Protein AF-V9LJA6-F1 (afdb_monomer_lite)

Secondary structure (DSSP, 8-state):
-TTHHHHHHHHHHHHHHHHHHHHHHHHHHHHHHHTT----S-S-HHHHHHHHHHHHHTTTGGGG--HHHHHHHHHHHHHHHHHHHTT-SS--TT-TT--HHHHHHHHHHHHHHHHHHHHHHHHTT--HHHHHHHHHHHHHHHS-HHHHTT-------S-SPPPP----

pLDDT: mean 78.57, std 20.91, range [37.22, 98.62]

Structure (mmCIF, N/CA/C/O backbone):
data_AF-V9LJA6-F1
#
_entry.id   AF-V9LJA6-F1
#
loop_
_atom_site.group_PDB
_atom_site.id
_atom_site.type_symbol
_atom_site.label_atom_id
_atom_site.label_alt_id
_atom_site.label_comp_id
_atom_site.label_asym_id
_atom_site.label_entity_id
_atom_site.label_seq_id
_atom_site.pdbx_PDB_ins_code
_atom_site.Cartn_x
_atom_site.Cartn_y
_atom_site.Cartn_z
_atom_site.occupancy
_atom_site.B_iso_or_equiv
_atom_site.auth_seq_id
_atom_site.auth_comp_id
_atom_site.auth_asym_id
_atom_site.auth_atom_id
_atom_site.pdbx_PDB_model_num
ATOM 1 N N . GLU A 1 1 ? -42.969 -9.314 52.314 1.00 51.88 1 GLU A N 1
ATOM 2 C CA . GLU A 1 1 ? -41.616 -9.525 51.749 1.00 51.88 1 GLU A CA 1
ATOM 3 C C . GLU A 1 1 ? -41.659 -10.041 50.309 1.00 51.88 1 GLU A C 1
ATOM 5 O O . GLU A 1 1 ? -40.955 -9.479 49.487 1.00 51.88 1 GLU A O 1
ATOM 10 N N . GLY A 1 2 ? -42.558 -10.965 49.947 1.00 48.12 2 GLY A N 1
ATOM 11 C CA . GLY A 1 2 ? -42.610 -11.549 48.592 1.00 48.12 2 GLY A CA 1
ATOM 12 C C . GLY A 1 2 ? -43.142 -10.697 47.421 1.00 48.12 2 GLY A C 1
ATOM 13 O O . GLY A 1 2 ? -43.124 -11.188 46.298 1.00 48.12 2 GLY A O 1
ATOM 14 N N . GLU A 1 3 ? -43.623 -9.464 47.629 1.00 45.66 3 GLU A N 1
ATOM 15 C CA . GLU A 1 3 ? -44.015 -8.557 46.523 1.00 45.66 3 GLU A CA 1
ATOM 16 C C . GLU A 1 3 ? -42.831 -7.717 46.017 1.00 45.66 3 GLU A C 1
ATOM 18 O O . GLU A 1 3 ? -42.681 -7.542 44.813 1.00 45.66 3 GLU A O 1
ATOM 23 N N . ARG A 1 4 ? -41.918 -7.307 46.912 1.00 48.69 4 ARG A N 1
ATOM 24 C CA . ARG A 1 4 ? -40.713 -6.537 46.545 1.00 48.69 4 ARG A CA 1
ATOM 25 C C . ARG A 1 4 ? -39.667 -7.372 45.808 1.00 48.69 4 ARG A C 1
ATOM 27 O O . ARG A 1 4 ? -38.914 -6.835 45.009 1.00 48.69 4 ARG A O 1
ATOM 34 N N . GLU A 1 5 ? -39.621 -8.681 46.055 1.00 50.03 5 GLU A N 1
ATOM 35 C CA . GLU A 1 5 ? -38.751 -9.595 45.301 1.00 50.03 5 GLU A CA 1
ATOM 36 C C . GLU A 1 5 ? -39.260 -9.857 43.878 1.00 50.03 5 GLU A C 1
ATOM 38 O O . GLU A 1 5 ? -38.457 -10.147 42.999 1.00 50.03 5 GLU A O 1
ATOM 43 N N . ARG A 1 6 ? -40.571 -9.735 43.617 1.00 52.53 6 ARG A N 1
ATOM 44 C CA . ARG A 1 6 ? -41.134 -9.958 42.273 1.00 52.53 6 ARG A CA 1
ATOM 45 C C . ARG A 1 6 ? -40.879 -8.776 41.342 1.00 52.53 6 ARG A C 1
ATOM 47 O O . ARG A 1 6 ? -40.448 -9.003 40.218 1.00 52.53 6 ARG A O 1
ATOM 54 N N . GLU A 1 7 ? -41.039 -7.550 41.842 1.00 51.44 7 GLU A N 1
ATOM 55 C CA . GLU A 1 7 ? -40.708 -6.327 41.090 1.00 51.44 7 GLU A CA 1
ATOM 56 C C . GLU A 1 7 ? -39.220 -6.263 40.704 1.00 51.44 7 GLU A C 1
ATOM 58 O O . GLU A 1 7 ? -38.882 -5.821 39.609 1.00 51.44 7 GLU A O 1
ATOM 63 N N . ASN A 1 8 ? -38.320 -6.758 41.563 1.00 50.81 8 ASN A N 1
ATOM 64 C CA . ASN A 1 8 ? -36.879 -6.728 41.293 1.00 50.81 8 ASN A CA 1
ATOM 65 C C . ASN A 1 8 ? -36.465 -7.714 40.179 1.00 50.81 8 ASN A C 1
ATOM 67 O O . ASN A 1 8 ? -35.582 -7.414 39.382 1.00 50.81 8 ASN A O 1
ATOM 71 N N . VAL A 1 9 ? -37.132 -8.871 40.089 1.00 54.19 9 VAL A N 1
ATOM 72 C CA . VAL A 1 9 ? -36.871 -9.892 39.054 1.00 54.19 9 VAL A CA 1
ATOM 73 C C . VAL A 1 9 ? -37.451 -9.489 37.692 1.00 54.19 9 VAL A C 1
ATOM 75 O O . VAL A 1 9 ? -36.886 -9.849 36.659 1.00 54.19 9 VAL A O 1
ATOM 78 N N . GLU A 1 10 ? -38.562 -8.749 37.664 1.00 55.22 10 GLU A N 1
ATOM 79 C CA . GLU A 1 10 ? -39.115 -8.179 36.425 1.00 55.22 10 GLU A CA 1
ATOM 80 C C . GLU A 1 10 ? -38.218 -7.067 35.864 1.00 55.22 10 GLU A C 1
ATOM 82 O O . GLU A 1 10 ? -37.884 -7.109 34.680 1.00 55.22 10 GLU A O 1
ATOM 87 N N . GLY A 1 11 ? -37.715 -6.164 36.715 1.00 51.31 11 GLY A N 1
ATOM 88 C CA . GLY A 1 11 ? -36.790 -5.105 36.293 1.00 51.31 11 GLY A CA 1
ATOM 89 C C . GLY A 1 11 ? -35.448 -5.624 35.756 1.00 51.31 11 GLY A C 1
ATOM 90 O O . GLY A 1 11 ? -34.913 -5.078 34.793 1.00 51.31 11 GLY A O 1
ATOM 91 N N . GLU A 1 12 ? -34.911 -6.714 36.317 1.00 54.47 12 GLU A N 1
ATOM 92 C CA . GLU A 1 12 ? -33.688 -7.357 35.807 1.00 54.47 12 GLU A CA 1
ATOM 93 C C . GLU A 1 12 ? -33.900 -8.054 34.450 1.00 54.47 12 GLU A C 1
ATOM 95 O O . GLU A 1 12 ? -32.984 -8.089 33.624 1.00 54.47 12 GLU A O 1
ATOM 100 N N . ARG A 1 13 ? -35.103 -8.585 34.188 1.00 56.16 13 ARG A N 1
ATOM 101 C CA . ARG A 1 13 ? -35.447 -9.222 32.905 1.00 56.16 13 ARG A CA 1
ATOM 102 C C . ARG A 1 13 ? -35.649 -8.204 31.792 1.00 56.16 13 ARG A C 1
ATOM 104 O O . ARG A 1 13 ? -35.099 -8.404 30.714 1.00 56.16 13 ARG A O 1
ATOM 111 N N . GLU A 1 14 ? -36.352 -7.108 32.064 1.00 56.75 14 GLU A N 1
ATOM 112 C CA . GLU A 1 14 ? -36.534 -6.021 31.092 1.00 56.75 14 GLU A CA 1
ATOM 113 C C . GLU A 1 14 ? -35.195 -5.371 30.710 1.00 56.75 14 GLU A C 1
ATOM 115 O O . GLU A 1 14 ? -34.962 -5.057 29.541 1.00 56.75 14 GLU A O 1
ATOM 120 N N . ASN A 1 15 ? -34.267 -5.233 31.664 1.00 57.28 15 ASN A N 1
ATOM 121 C CA . ASN A 1 15 ? -32.943 -4.672 31.391 1.00 57.28 15 ASN A CA 1
ATOM 122 C C . ASN A 1 15 ? -32.073 -5.630 30.549 1.00 57.28 15 ASN A C 1
ATOM 124 O O . ASN A 1 15 ? -31.411 -5.201 29.606 1.00 57.28 15 ASN A O 1
ATOM 128 N N . ALA A 1 16 ? -32.133 -6.940 30.824 1.00 56.88 16 ALA A N 1
ATOM 129 C CA . ALA A 1 16 ? -31.419 -7.960 30.051 1.00 56.88 16 ALA A CA 1
ATOM 130 C C . ALA A 1 16 ? -31.991 -8.170 28.633 1.00 56.88 16 ALA A C 1
ATOM 132 O O . ALA A 1 16 ? -31.250 -8.542 27.720 1.00 56.88 16 ALA A O 1
ATOM 133 N N . GLU A 1 17 ? -33.294 -7.956 28.431 1.00 58.47 17 GLU A N 1
ATOM 134 C CA . GLU A 1 17 ? -33.923 -7.952 27.103 1.00 58.47 17 GLU A CA 1
ATOM 135 C C . GLU A 1 17 ? -33.538 -6.693 26.316 1.00 58.47 17 GLU A C 1
ATOM 137 O O . GLU A 1 17 ? -33.118 -6.810 25.165 1.00 58.47 17 GLU A O 1
ATOM 142 N N . GLY A 1 18 ? -33.538 -5.516 26.953 1.00 50.47 18 GLY A N 1
ATOM 143 C CA . GLY A 1 18 ? -33.092 -4.264 26.334 1.00 50.47 18 GLY A CA 1
ATOM 144 C C . GLY A 1 18 ? -31.606 -4.250 25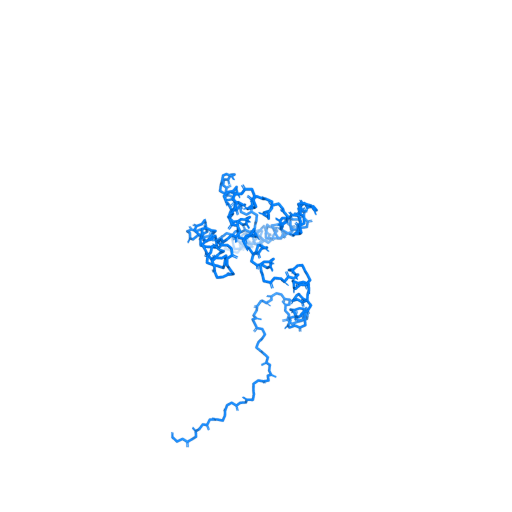.946 1.00 50.47 18 GLY A C 1
ATOM 145 O O . GLY A 1 18 ? -31.242 -3.684 24.913 1.00 50.47 18 GLY A O 1
ATOM 146 N N . GLU A 1 19 ? -30.736 -4.896 26.727 1.00 55.78 19 GLU A N 1
ATOM 147 C CA . GLU A 1 19 ? -29.315 -5.073 26.386 1.00 55.78 19 GLU A CA 1
ATOM 148 C C . GLU A 1 19 ? -29.117 -6.034 25.205 1.00 55.78 19 GLU A C 1
ATOM 150 O O . GLU A 1 19 ? -28.342 -5.732 24.296 1.00 55.78 19 GLU A O 1
ATOM 155 N N . ARG A 1 20 ? -29.868 -7.145 25.152 1.00 53.03 20 ARG A N 1
ATOM 156 C CA . ARG A 1 20 ? -29.825 -8.087 24.018 1.00 53.03 20 ARG A CA 1
ATOM 157 C C . ARG A 1 20 ? -30.361 -7.467 22.735 1.00 53.03 20 ARG A C 1
ATOM 159 O O . ARG A 1 20 ? -29.772 -7.675 21.679 1.00 53.03 20 ARG A O 1
ATOM 166 N N . GLU A 1 21 ? -31.445 -6.698 22.810 1.00 55.16 21 GLU A N 1
ATOM 167 C CA . GLU A 1 21 ? -31.998 -5.991 21.652 1.00 55.16 21 GLU A CA 1
ATOM 168 C C . GLU A 1 21 ? -30.999 -4.966 21.098 1.00 55.16 21 GLU A C 1
ATOM 170 O O . GLU A 1 21 ? -30.789 -4.919 19.884 1.00 55.16 21 GLU A O 1
ATOM 175 N N . ARG A 1 22 ? -30.292 -4.227 21.967 1.00 54.50 22 ARG A N 1
ATOM 176 C CA . ARG A 1 22 ? -29.216 -3.303 21.561 1.00 54.50 22 ARG A CA 1
ATOM 177 C C . ARG A 1 22 ? -28.017 -4.024 20.945 1.00 54.50 22 ARG A C 1
ATOM 179 O O . ARG A 1 22 ? -27.566 -3.608 19.883 1.00 54.50 22 ARG A O 1
ATOM 186 N N . GLU A 1 23 ? -27.549 -5.128 21.530 1.00 54.34 23 GLU A N 1
ATOM 187 C CA . GLU A 1 23 ? -26.472 -5.942 20.941 1.00 54.34 23 GLU A CA 1
ATOM 188 C C . GLU A 1 23 ? -26.865 -6.525 19.575 1.00 54.34 23 GLU A C 1
ATOM 190 O O . GLU A 1 23 ? -26.053 -6.541 18.647 1.00 54.34 23 GLU A O 1
ATOM 195 N N . THR A 1 24 ? -28.114 -6.979 19.416 1.00 53.47 24 THR A N 1
ATOM 196 C CA . THR A 1 24 ? -28.602 -7.493 18.127 1.00 53.47 24 THR A CA 1
ATOM 197 C C . THR A 1 24 ? -28.767 -6.394 17.080 1.00 53.47 24 THR A C 1
ATOM 199 O O . THR A 1 24 ? -28.410 -6.621 15.926 1.00 53.47 24 THR A O 1
ATOM 202 N N . ALA A 1 25 ? -29.228 -5.200 17.464 1.00 51.12 25 ALA A N 1
ATOM 203 C CA . ALA A 1 25 ? -29.342 -4.052 16.568 1.00 51.12 25 ALA A CA 1
ATOM 204 C C . ALA A 1 25 ? -27.962 -3.538 16.124 1.00 51.12 25 ALA A C 1
ATOM 206 O O . ALA A 1 25 ? -27.737 -3.337 14.933 1.00 51.12 25 ALA A O 1
ATOM 207 N N . GLU A 1 26 ? -27.001 -3.425 17.046 1.00 53.44 26 GLU A N 1
ATOM 208 C CA . GLU A 1 26 ? -25.618 -3.050 16.724 1.00 53.44 26 GLU A CA 1
ATOM 209 C C . GLU A 1 26 ? -24.890 -4.114 15.886 1.00 53.44 26 GLU A C 1
ATOM 211 O O . GLU A 1 26 ? -24.009 -3.790 15.083 1.00 53.44 26 GLU A O 1
ATOM 216 N N . GLY A 1 27 ? -25.221 -5.393 16.080 1.00 50.88 27 GLY A N 1
ATOM 217 C CA . GLY A 1 27 ? -24.721 -6.494 15.260 1.00 50.88 27 GLY A CA 1
ATOM 218 C C . GLY A 1 27 ? -25.278 -6.460 13.834 1.00 50.88 27 GLY A C 1
ATOM 219 O O . GLY A 1 27 ? -24.530 -6.664 12.877 1.00 50.88 27 GLY A O 1
ATOM 220 N N . ASP A 1 28 ? -26.568 -6.152 13.685 1.00 49.72 28 ASP A N 1
ATOM 221 C CA . ASP A 1 28 ? -27.257 -6.077 12.393 1.00 49.72 28 ASP A CA 1
ATOM 222 C C . ASP A 1 28 ? -26.889 -4.798 11.608 1.00 49.72 28 ASP A C 1
ATOM 224 O O . ASP A 1 28 ? -26.758 -4.835 10.384 1.00 49.72 28 ASP A O 1
ATOM 228 N N . GLU A 1 29 ? -26.604 -3.680 12.286 1.00 52.25 29 GLU A N 1
ATOM 229 C CA . GLU A 1 29 ? -26.053 -2.468 11.657 1.00 52.25 29 GLU A CA 1
ATOM 230 C C . GLU A 1 29 ? -24.608 -2.662 11.165 1.00 52.25 29 GLU A C 1
ATOM 232 O O . GLU A 1 29 ? -24.301 -2.304 10.026 1.00 52.25 29 GLU A O 1
ATOM 237 N N . ARG A 1 30 ? -23.733 -3.313 11.950 1.00 52.00 30 ARG A N 1
ATOM 238 C CA . ARG A 1 30 ? -22.356 -3.648 11.522 1.00 52.00 30 ARG A CA 1
ATOM 239 C C . ARG A 1 30 ? -22.317 -4.586 10.308 1.00 52.00 30 ARG A C 1
ATOM 241 O O . ARG A 1 30 ? -21.432 -4.465 9.455 1.00 52.00 30 ARG A O 1
ATOM 248 N N . LEU A 1 31 ? -23.273 -5.511 10.205 1.00 49.03 31 LEU A N 1
ATOM 249 C CA . LEU A 1 31 ? -23.417 -6.393 9.041 1.00 49.03 31 LEU A CA 1
ATOM 250 C C . LEU A 1 31 ? -23.894 -5.630 7.794 1.00 49.03 31 LEU A C 1
ATOM 252 O O . LEU A 1 31 ? -23.401 -5.890 6.699 1.00 49.03 31 LEU A O 1
ATOM 256 N N . ARG A 1 32 ? -24.782 -4.641 7.946 1.00 50.16 32 ARG A N 1
ATOM 257 C CA . ARG A 1 32 ? -25.252 -3.798 6.828 1.00 50.16 32 ARG A CA 1
ATOM 258 C C . ARG A 1 32 ? -24.188 -2.826 6.311 1.00 50.16 32 ARG A C 1
ATOM 260 O O . ARG A 1 32 ? -24.210 -2.486 5.127 1.00 50.16 32 ARG A O 1
ATOM 267 N N . ASP A 1 33 ? -23.269 -2.382 7.165 1.00 52.72 33 ASP A N 1
ATOM 268 C CA . ASP A 1 33 ? -22.240 -1.398 6.796 1.00 52.72 33 ASP A CA 1
ATOM 269 C C . ASP A 1 33 ? -21.080 -2.028 5.999 1.00 52.72 33 ASP A C 1
ATOM 271 O O . ASP A 1 33 ? -20.551 -1.442 5.051 1.00 52.72 33 ASP A O 1
ATOM 275 N N . THR A 1 34 ? -20.752 -3.292 6.292 1.00 53.00 34 THR A N 1
ATOM 276 C CA . THR A 1 34 ? -19.731 -4.056 5.549 1.00 53.00 34 THR A CA 1
ATOM 277 C C . THR A 1 34 ? -20.149 -4.426 4.122 1.00 53.00 34 THR A C 1
ATOM 279 O O . THR A 1 34 ? -19.282 -4.578 3.263 1.00 53.00 34 THR A O 1
ATOM 282 N N . GLU A 1 35 ? -21.449 -4.498 3.816 1.00 56.16 35 GLU A N 1
ATOM 283 C CA . GLU A 1 35 ? -21.937 -4.709 2.442 1.00 56.16 35 GLU A CA 1
ATOM 284 C C . GLU A 1 35 ? -21.924 -3.432 1.573 1.00 56.16 35 GLU A C 1
ATOM 286 O O . GLU A 1 35 ? -22.077 -3.515 0.348 1.00 56.16 35 GLU A O 1
ATOM 291 N N . ARG A 1 36 ? -21.725 -2.243 2.166 1.00 73.62 36 ARG A N 1
ATOM 292 C CA . ARG A 1 36 ? -21.854 -0.956 1.458 1.00 73.62 36 ARG A CA 1
ATOM 293 C C . ARG A 1 36 ? -20.536 -0.413 0.899 1.00 73.62 36 ARG A C 1
ATOM 295 O O . ARG A 1 36 ? -20.561 0.249 -0.140 1.00 73.62 36 ARG A O 1
ATOM 302 N N . PHE A 1 37 ? -19.400 -0.683 1.542 1.00 88.06 37 PHE A N 1
ATOM 303 C CA . PHE A 1 37 ? -18.108 -0.152 1.097 1.00 88.06 37 PHE A CA 1
ATOM 304 C C . PHE A 1 37 ? -17.549 -0.918 -0.111 1.00 88.06 37 PHE A C 1
ATOM 306 O O . PHE A 1 37 ? -17.465 -2.146 -0.111 1.00 88.06 37 PHE A O 1
ATOM 313 N N . LYS A 1 38 ? -17.126 -0.182 -1.143 1.00 93.62 38 LYS A N 1
ATOM 314 C CA . LYS A 1 38 ? -16.462 -0.715 -2.340 1.00 93.62 38 LYS A CA 1
ATOM 315 C C . LYS A 1 38 ? -15.359 0.241 -2.771 1.00 93.62 38 LYS A C 1
ATOM 317 O O . LYS A 1 38 ? -15.537 1.453 -2.691 1.00 93.62 38 LYS A O 1
ATOM 322 N N . PHE A 1 39 ? -14.255 -0.303 -3.274 1.00 96.06 39 PHE A N 1
ATOM 323 C CA . PHE A 1 39 ? -13.255 0.508 -3.960 1.00 96.06 39 PHE A CA 1
ATOM 324 C C . PHE A 1 39 ? -13.782 0.995 -5.310 1.00 96.06 39 PHE A C 1
ATOM 326 O O . PHE A 1 39 ? -14.614 0.337 -5.945 1.00 96.06 39 PHE A O 1
ATOM 333 N N . SER A 1 40 ? -13.259 2.135 -5.753 1.00 97.38 40 SER A N 1
ATOM 334 C CA . SER A 1 40 ? -13.410 2.588 -7.132 1.00 97.38 40 SER A CA 1
ATOM 335 C C . SER A 1 40 ? -12.879 1.520 -8.103 1.00 97.38 40 SER A C 1
ATOM 337 O O . SER A 1 40 ? -11.922 0.817 -7.772 1.00 97.38 40 SER A O 1
ATOM 339 N N . PRO A 1 41 ? -13.478 1.377 -9.299 1.00 94.31 41 PRO A N 1
ATOM 340 C CA . PRO A 1 41 ? -13.016 0.405 -10.294 1.00 94.31 41 PRO A CA 1
ATOM 341 C C . PRO A 1 41 ? -11.641 0.758 -10.886 1.00 94.31 41 PRO A C 1
ATOM 343 O O . PRO A 1 41 ? -10.967 -0.117 -11.423 1.00 94.31 41 PRO A O 1
ATOM 346 N N . GLU A 1 42 ? -11.239 2.024 -10.779 1.00 95.81 42 GLU A N 1
ATOM 347 C CA . GLU A 1 42 ? -9.967 2.572 -11.238 1.00 95.81 42 GLU A CA 1
ATOM 348 C C . GLU A 1 42 ? -9.347 3.458 -10.144 1.00 95.81 42 GLU A C 1
ATOM 350 O O . GLU A 1 42 ? -10.091 4.011 -9.322 1.00 95.81 42 GLU A O 1
ATOM 355 N N . PRO A 1 43 ? -8.010 3.633 -10.146 1.00 97.19 43 PRO A N 1
ATOM 356 C CA . PRO A 1 43 ? -7.032 3.025 -11.064 1.00 97.19 43 PRO A CA 1
ATOM 357 C C . PRO A 1 43 ? -6.786 1.531 -10.787 1.00 97.19 43 PRO A C 1
ATOM 359 O O . PRO A 1 43 ? -6.869 1.073 -9.648 1.00 97.19 43 PRO A O 1
ATOM 362 N N . SER A 1 44 ? -6.454 0.756 -11.825 1.00 98.19 44 SER A N 1
ATOM 363 C CA . SER A 1 44 ? -5.990 -0.628 -11.653 1.00 98.19 44 SER A CA 1
ATOM 364 C C . SER A 1 44 ? -4.532 -0.682 -11.169 1.00 98.19 44 SER A C 1
ATOM 366 O O . SER A 1 44 ? -3.803 0.309 -11.217 1.00 98.19 44 SER A O 1
ATOM 368 N N . LEU A 1 45 ? -4.051 -1.865 -10.762 1.00 98.31 45 LEU A N 1
ATOM 369 C CA . LEU A 1 45 ? -2.629 -2.049 -10.427 1.00 98.31 45 LEU A CA 1
ATOM 370 C C . LEU A 1 45 ? -1.700 -1.738 -11.613 1.00 98.31 45 LEU A C 1
ATOM 372 O O . LEU A 1 45 ? -0.590 -1.255 -11.403 1.00 98.31 45 LEU A O 1
ATOM 376 N N . GLU A 1 46 ? -2.148 -1.989 -12.846 1.00 98.38 46 GLU A N 1
ATOM 377 C CA . GLU A 1 46 ? -1.383 -1.638 -14.046 1.00 98.38 46 GLU A CA 1
ATOM 378 C C . GLU A 1 46 ? -1.372 -0.123 -14.286 1.00 98.38 46 GLU A C 1
ATOM 380 O O . GLU A 1 46 ? -0.341 0.428 -14.673 1.00 98.38 46 GLU A O 1
ATOM 385 N N . ASP A 1 47 ? -2.476 0.569 -14.000 1.00 98.31 47 ASP A N 1
ATOM 386 C CA . ASP A 1 47 ? -2.520 2.032 -14.077 1.00 98.31 47 ASP A CA 1
ATOM 387 C C . ASP A 1 47 ? -1.587 2.661 -13.044 1.00 98.31 47 ASP A C 1
ATOM 389 O O . ASP A 1 47 ? -0.791 3.524 -13.398 1.00 98.31 47 ASP A O 1
ATOM 393 N N . ILE A 1 48 ? -1.597 2.173 -11.799 1.00 98.19 48 ILE A N 1
ATOM 394 C CA . ILE A 1 48 ? -0.672 2.623 -10.747 1.00 98.19 48 ILE A CA 1
ATOM 395 C C . ILE A 1 48 ? 0.782 2.380 -11.170 1.00 98.19 48 ILE A C 1
ATOM 397 O O . ILE A 1 48 ? 1.619 3.278 -11.067 1.00 98.19 48 ILE A O 1
ATOM 401 N N . ARG A 1 49 ? 1.090 1.187 -11.702 1.00 97.69 49 ARG A N 1
ATOM 402 C CA . ARG A 1 49 ? 2.429 0.850 -12.207 1.00 97.69 49 ARG A CA 1
ATOM 403 C C . ARG A 1 49 ? 2.879 1.831 -13.290 1.00 97.69 49 ARG A C 1
ATOM 405 O O . ARG A 1 49 ? 4.033 2.258 -13.277 1.00 97.69 49 ARG A O 1
ATOM 412 N N . ARG A 1 50 ? 1.994 2.169 -14.233 1.00 97.69 50 ARG A N 1
ATOM 413 C CA . ARG A 1 50 ? 2.271 3.133 -15.306 1.00 97.69 50 ARG A CA 1
ATOM 414 C C . ARG A 1 50 ? 2.464 4.547 -14.775 1.00 97.69 50 ARG A C 1
ATOM 416 O O . ARG A 1 50 ? 3.497 5.134 -15.071 1.00 97.69 50 ARG A O 1
ATOM 423 N N . LEU A 1 51 ? 1.535 5.047 -13.962 1.00 97.12 51 LEU A N 1
ATOM 424 C CA . LEU A 1 51 ? 1.595 6.390 -13.377 1.00 97.12 51 LEU A CA 1
ATOM 425 C C . LEU A 1 51 ? 2.899 6.600 -12.598 1.00 97.12 51 LEU A C 1
ATOM 427 O O . LEU A 1 51 ? 3.580 7.606 -12.783 1.00 97.12 51 LEU A O 1
ATOM 431 N N . HIS A 1 52 ? 3.298 5.623 -11.779 1.00 94.19 52 HIS A N 1
ATOM 432 C CA . HIS A 1 52 ? 4.550 5.719 -11.035 1.00 94.19 52 HIS A CA 1
ATOM 433 C C . HIS A 1 52 ? 5.787 5.582 -11.942 1.00 94.19 52 HIS A C 1
ATOM 435 O O . HIS A 1 52 ? 6.783 6.285 -11.765 1.00 94.19 52 HIS A O 1
ATOM 441 N N . ALA A 1 53 ? 5.747 4.715 -12.957 1.00 92.50 53 ALA A N 1
ATOM 442 C CA . ALA A 1 53 ? 6.835 4.614 -13.930 1.00 92.50 53 ALA A CA 1
ATOM 443 C C . ALA A 1 53 ? 7.045 5.937 -14.691 1.00 92.50 53 ALA A C 1
ATOM 445 O O . ALA A 1 53 ? 8.181 6.391 -14.793 1.00 92.50 53 ALA A O 1
ATOM 446 N N . GLU A 1 54 ? 5.965 6.575 -15.145 1.00 94.12 54 GLU A N 1
ATOM 447 C CA . GLU A 1 54 ? 5.987 7.889 -15.799 1.00 94.12 54 GLU A CA 1
ATOM 448 C C . GLU A 1 54 ? 6.558 8.961 -14.854 1.00 94.12 54 GLU A C 1
ATOM 450 O O . GLU A 1 54 ? 7.530 9.635 -15.197 1.00 94.12 54 GLU A O 1
ATOM 455 N N . PHE A 1 55 ? 6.059 9.032 -13.614 1.00 91.75 55 PHE A N 1
ATOM 456 C CA . PHE A 1 55 ? 6.553 9.959 -12.590 1.00 91.75 55 PHE A CA 1
ATOM 457 C C . PHE A 1 55 ? 8.065 9.828 -12.339 1.00 91.75 55 PHE A C 1
ATOM 459 O O . PHE A 1 55 ? 8.775 10.826 -12.169 1.00 91.75 55 PHE A O 1
ATOM 466 N N . THR A 1 56 ? 8.570 8.595 -12.306 1.00 90.50 56 THR A N 1
ATOM 467 C CA . THR A 1 56 ? 9.979 8.311 -12.001 1.00 90.50 56 THR A CA 1
ATOM 468 C C . THR A 1 56 ? 10.904 8.481 -13.204 1.00 90.50 56 THR A C 1
ATOM 470 O O . THR A 1 56 ? 12.076 8.824 -13.018 1.00 90.50 56 THR A O 1
ATOM 473 N N . ASP A 1 57 ? 10.394 8.285 -14.421 1.00 88.88 57 ASP A N 1
ATOM 474 C CA . ASP A 1 57 ? 11.116 8.539 -15.670 1.00 88.88 57 ASP A CA 1
ATOM 475 C C . ASP A 1 57 ? 11.408 10.012 -15.879 1.00 88.88 57 ASP A C 1
ATOM 477 O O . ASP A 1 57 ? 12.555 10.374 -16.135 1.00 88.88 57 ASP A O 1
ATOM 481 N N . GLU A 1 58 ? 10.401 10.865 -15.685 1.00 91.19 58 GLU A N 1
ATOM 482 C CA . GLU A 1 58 ? 10.540 12.323 -15.780 1.00 91.19 58 GLU A CA 1
ATOM 483 C C . GLU A 1 58 ? 11.643 12.876 -14.869 1.00 91.19 58 GLU A C 1
ATOM 485 O O . GLU A 1 58 ? 12.209 13.936 -15.130 1.00 91.19 58 GLU A O 1
ATOM 490 N N . ARG A 1 59 ? 11.945 12.158 -13.783 1.00 89.94 59 ARG A N 1
ATOM 491 C CA . ARG A 1 59 ? 12.915 12.555 -12.758 1.00 89.94 59 ARG A CA 1
ATOM 492 C C . ARG A 1 59 ? 14.252 11.826 -12.882 1.00 89.94 59 ARG A C 1
ATOM 494 O O . ARG A 1 59 ? 15.149 12.075 -12.081 1.00 89.94 59 ARG A O 1
ATOM 501 N N . GLU A 1 60 ? 14.400 10.922 -13.853 1.00 84.69 60 GLU A N 1
ATOM 502 C CA . GLU A 1 60 ? 15.566 10.038 -14.011 1.00 84.69 60 GLU A CA 1
ATOM 503 C C . GLU A 1 60 ? 15.872 9.207 -12.747 1.00 84.69 60 GLU A C 1
ATOM 505 O O . GLU A 1 60 ? 17.023 8.887 -12.424 1.00 84.69 60 GLU A O 1
ATOM 510 N N . TRP A 1 61 ? 14.834 8.854 -11.986 1.00 86.69 61 TRP A N 1
ATOM 511 C CA . TRP A 1 61 ? 14.981 8.151 -10.709 1.00 86.69 61 TRP A CA 1
ATOM 512 C C . TRP A 1 61 ? 15.080 6.638 -10.857 1.00 86.69 61 TRP A C 1
ATOM 514 O O . TRP A 1 61 ? 15.499 5.963 -9.917 1.00 86.69 61 TRP A O 1
ATOM 524 N N . ARG A 1 62 ? 14.818 6.089 -12.052 1.00 75.12 62 ARG A N 1
ATOM 525 C CA . ARG A 1 62 ? 14.940 4.644 -12.319 1.00 75.12 62 ARG A CA 1
ATOM 526 C C . ARG A 1 62 ? 16.282 4.044 -11.894 1.00 75.12 62 ARG A C 1
ATOM 528 O O . ARG A 1 62 ? 16.313 2.897 -11.462 1.00 75.12 62 ARG A O 1
ATOM 535 N N . ARG A 1 63 ? 17.378 4.809 -11.942 1.00 75.06 63 ARG A N 1
ATOM 536 C CA . ARG A 1 63 ? 18.711 4.361 -11.489 1.00 75.06 63 ARG A CA 1
ATOM 537 C C . ARG A 1 63 ? 18.776 3.976 -10.006 1.00 75.06 63 ARG A C 1
ATOM 539 O O . ARG A 1 63 ? 19.624 3.170 -9.633 1.00 75.06 63 ARG A O 1
ATOM 546 N N . PHE A 1 64 ? 17.891 4.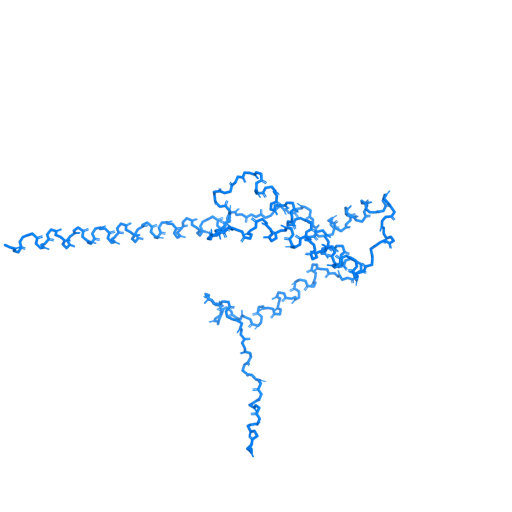520 -9.172 1.00 74.25 64 PHE A N 1
ATOM 547 C CA . PHE A 1 64 ? 17.829 4.237 -7.736 1.00 74.25 64 PHE A CA 1
ATOM 548 C C . PHE A 1 64 ? 16.873 3.081 -7.394 1.00 74.25 64 PHE A C 1
ATOM 550 O O . PHE A 1 64 ? 16.915 2.556 -6.279 1.00 74.25 64 PHE A O 1
ATOM 557 N N . HIS A 1 65 ? 16.072 2.615 -8.360 1.00 77.19 65 HIS A N 1
ATOM 558 C CA . HIS A 1 65 ? 15.117 1.515 -8.203 1.00 77.19 65 HIS A CA 1
ATOM 559 C C . HIS A 1 65 ? 15.772 0.140 -8.332 1.00 77.19 65 HIS A C 1
ATOM 561 O O . HIS A 1 65 ? 15.457 -0.653 -9.216 1.00 77.19 65 HIS A O 1
ATOM 567 N N . GLN A 1 66 ? 16.687 -0.157 -7.413 1.00 90.88 66 GLN A N 1
ATOM 568 C CA . GLN A 1 66 ? 17.105 -1.532 -7.158 1.00 90.88 66 GLN A CA 1
ATOM 569 C C . GLN A 1 66 ? 16.063 -2.221 -6.258 1.00 90.88 66 GLN A C 1
ATOM 571 O O . GLN A 1 66 ? 15.562 -1.572 -5.333 1.00 90.88 66 GLN A O 1
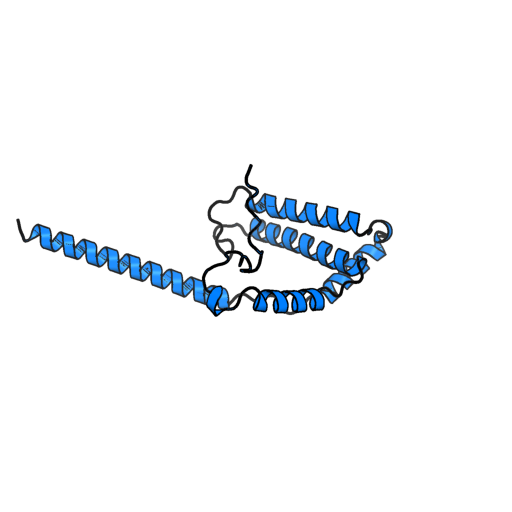ATOM 576 N N . PRO A 1 67 ? 15.775 -3.528 -6.437 1.00 94.25 67 PRO A N 1
ATOM 577 C CA . PRO A 1 67 ? 14.767 -4.235 -5.641 1.00 94.25 67 PRO A CA 1
ATOM 578 C C . PRO A 1 67 ? 14.955 -4.080 -4.127 1.00 94.25 67 PRO A C 1
ATOM 580 O O . PRO A 1 67 ? 13.996 -3.893 -3.386 1.00 94.25 67 PRO A O 1
ATOM 583 N N . ARG A 1 68 ? 16.211 -4.097 -3.659 1.00 95.75 68 ARG A N 1
ATOM 584 C CA . ARG A 1 68 ? 16.533 -3.901 -2.241 1.00 95.75 68 ARG A CA 1
ATOM 585 C C . ARG A 1 68 ? 16.135 -2.512 -1.739 1.00 95.75 68 ARG A C 1
ATOM 587 O O . ARG A 1 68 ? 15.609 -2.412 -0.639 1.00 95.75 68 ARG A O 1
ATOM 594 N N . SER A 1 69 ? 16.405 -1.462 -2.510 1.00 94.38 69 SER A N 1
ATOM 595 C CA . SER A 1 69 ? 16.084 -0.086 -2.116 1.00 94.38 69 SER A CA 1
ATOM 596 C C . SER A 1 69 ? 14.573 0.115 -2.029 1.00 94.38 69 SER A C 1
ATOM 598 O O . SER A 1 69 ? 14.089 0.655 -1.044 1.00 94.38 69 SER A O 1
ATOM 600 N N . LEU A 1 70 ? 13.834 -0.407 -3.013 1.00 95.38 70 LEU A N 1
ATOM 601 C CA . LEU A 1 70 ? 12.370 -0.375 -3.032 1.00 95.38 70 LEU A CA 1
ATOM 602 C C . LEU A 1 70 ? 11.754 -1.140 -1.855 1.00 95.38 70 LEU A C 1
ATOM 604 O O . LEU A 1 70 ? 10.799 -0.669 -1.252 1.00 95.38 70 LEU A O 1
ATOM 608 N N . LEU A 1 71 ? 12.315 -2.300 -1.498 1.00 97.81 71 LEU A N 1
ATOM 609 C CA . LEU A 1 71 ? 11.870 -3.050 -0.324 1.00 97.81 71 LEU A CA 1
ATOM 610 C C . LEU A 1 71 ? 12.095 -2.268 0.977 1.00 97.81 71 LEU A C 1
ATOM 612 O O . LEU A 1 71 ? 11.250 -2.314 1.862 1.00 97.81 71 LEU A O 1
ATOM 616 N N . LEU A 1 72 ? 13.227 -1.573 1.112 1.00 97.62 72 LEU A N 1
ATOM 617 C CA . LEU A 1 72 ? 13.499 -0.770 2.306 1.00 97.62 72 LEU A CA 1
ATOM 618 C C . LEU A 1 72 ? 12.582 0.454 2.395 1.00 97.62 72 LEU A C 1
ATOM 620 O O . LEU A 1 72 ? 12.118 0.747 3.490 1.00 97.62 72 LEU A O 1
ATOM 624 N N . ALA A 1 73 ? 12.285 1.108 1.268 1.00 96.31 73 ALA A N 1
ATOM 625 C CA . ALA A 1 73 ? 11.293 2.181 1.217 1.00 96.31 73 ALA A CA 1
ATOM 626 C C . ALA A 1 73 ? 9.906 1.670 1.638 1.00 96.31 73 ALA A C 1
ATOM 628 O O . ALA A 1 73 ? 9.331 2.201 2.575 1.00 96.31 73 ALA A O 1
ATOM 629 N N . LEU A 1 74 ? 9.450 0.543 1.072 1.00 98.12 74 LEU A N 1
ATOM 630 C CA . LEU A 1 74 ? 8.197 -0.114 1.468 1.00 98.12 74 LEU A CA 1
ATOM 631 C C . LEU A 1 74 ? 8.115 -0.379 2.981 1.00 98.12 74 LEU A C 1
ATOM 633 O O . LEU A 1 74 ? 7.063 -0.205 3.583 1.00 98.12 74 LEU A O 1
ATOM 637 N N . VAL A 1 75 ? 9.208 -0.837 3.600 1.00 98.50 75 VAL A N 1
ATOM 638 C CA . VAL A 1 75 ? 9.251 -1.058 5.056 1.00 98.50 75 VAL A CA 1
ATOM 639 C C . VAL A 1 75 ? 9.144 0.259 5.829 1.00 98.50 75 VAL A C 1
ATOM 641 O O . VAL A 1 75 ? 8.520 0.262 6.887 1.00 98.50 75 VAL A O 1
ATOM 644 N N . GLY A 1 76 ? 9.727 1.344 5.312 1.00 98.31 76 GLY A N 1
ATOM 645 C CA . GLY A 1 76 ? 9.568 2.698 5.848 1.00 98.31 76 GLY A CA 1
ATOM 646 C C . GLY A 1 76 ? 8.101 3.107 5.908 1.00 98.31 76 GLY A C 1
ATOM 647 O O . GLY A 1 76 ? 7.603 3.335 7.004 1.00 98.31 76 GLY A O 1
ATOM 648 N N . GLU A 1 77 ? 7.389 3.031 4.781 1.00 98.44 77 GLU A N 1
ATOM 649 C CA . GLU A 1 77 ? 5.968 3.421 4.708 1.00 98.44 77 GLU A CA 1
ATOM 650 C C . GLU A 1 77 ? 5.066 2.539 5.585 1.00 98.44 77 GLU A C 1
ATOM 652 O O . GLU A 1 77 ? 4.104 2.991 6.197 1.00 98.44 77 GLU A O 1
ATOM 657 N N . VAL A 1 78 ? 5.386 1.245 5.723 1.00 98.62 78 VAL A N 1
ATOM 658 C CA . VAL A 1 78 ? 4.687 0.379 6.691 1.00 98.62 78 VAL A CA 1
ATOM 659 C C . VAL A 1 78 ? 4.924 0.854 8.130 1.00 98.62 78 VAL A C 1
ATOM 661 O O . VAL A 1 78 ? 4.040 0.712 8.980 1.00 98.62 78 VAL A O 1
ATOM 664 N N . GLY A 1 79 ? 6.110 1.387 8.420 1.00 98.50 79 GLY A N 1
ATOM 665 C CA . GLY A 1 79 ? 6.436 2.030 9.688 1.00 98.50 79 GLY A CA 1
ATOM 666 C C . GLY A 1 79 ? 5.596 3.282 9.922 1.00 98.50 79 GLY A C 1
ATOM 667 O O . GLY A 1 79 ? 4.928 3.350 10.950 1.00 98.50 79 GLY A O 1
ATOM 668 N N . GLU A 1 80 ? 5.558 4.201 8.957 1.00 98.31 80 GLU A N 1
ATOM 669 C CA . GLU A 1 80 ? 4.765 5.441 9.019 1.00 98.31 80 GLU A CA 1
ATOM 670 C C . GLU A 1 80 ? 3.268 5.136 9.192 1.00 98.31 80 GLU A C 1
ATOM 672 O O . GLU A 1 80 ? 2.634 5.609 10.141 1.00 98.31 80 GLU A O 1
ATOM 677 N N . LEU A 1 81 ? 2.731 4.185 8.416 1.00 98.31 81 LEU A N 1
ATOM 678 C CA . LEU A 1 81 ? 1.382 3.656 8.621 1.00 98.31 81 LEU A CA 1
ATOM 679 C C . LEU A 1 81 ? 1.184 3.134 10.050 1.00 98.31 81 LEU A C 1
ATOM 681 O O . LEU A 1 81 ? 0.153 3.391 10.668 1.00 98.31 81 LEU A O 1
ATOM 685 N N . SER A 1 82 ? 2.152 2.393 10.594 1.00 97.81 82 SER A N 1
ATOM 686 C CA . SER A 1 82 ? 2.060 1.840 11.952 1.00 97.81 82 SER A CA 1
ATOM 687 C C . SER A 1 82 ? 2.039 2.934 13.023 1.00 97.81 82 SER A C 1
ATOM 689 O O . SER A 1 82 ? 1.335 2.788 14.027 1.00 97.81 82 SER A O 1
ATOM 691 N N . GLU A 1 83 ? 2.755 4.041 12.817 1.00 97.69 83 GLU A N 1
ATOM 692 C CA . GLU A 1 83 ? 2.798 5.170 13.750 1.00 97.69 83 GLU A CA 1
ATOM 693 C C . GLU A 1 83 ? 1.428 5.826 13.951 1.00 97.69 83 GLU A C 1
ATOM 695 O O . GLU A 1 83 ? 1.127 6.264 15.067 1.00 97.69 83 GLU A O 1
ATOM 700 N N . LEU A 1 84 ? 0.567 5.821 12.927 1.00 96.38 84 LEU A N 1
ATOM 701 C CA . LEU A 1 84 ? -0.803 6.342 13.016 1.00 96.38 84 LEU A CA 1
ATOM 702 C C . LEU A 1 84 ? -1.687 5.534 13.984 1.00 96.38 84 LEU A C 1
ATOM 704 O O . LEU A 1 84 ? -2.608 6.080 14.602 1.00 96.38 84 LEU A O 1
ATOM 708 N N . PHE A 1 85 ? -1.404 4.237 14.143 1.00 96.31 85 PHE A N 1
ATOM 709 C CA . PHE A 1 85 ? -2.188 3.317 14.976 1.00 96.31 85 PHE A CA 1
ATOM 710 C C . PHE A 1 85 ? -1.547 3.009 16.333 1.00 96.31 85 PHE A C 1
ATOM 712 O O . PHE A 1 85 ? -2.246 2.533 17.225 1.00 96.31 85 PHE A O 1
ATOM 719 N N . GLN A 1 86 ? -0.251 3.276 16.520 1.00 94.31 86 GLN A N 1
ATOM 720 C CA . GLN A 1 86 ? 0.541 2.748 17.642 1.00 94.31 86 GLN A CA 1
ATOM 721 C C . GLN A 1 86 ? -0.013 3.068 19.050 1.00 94.31 86 GLN A C 1
ATOM 723 O O . GLN A 1 86 ? 0.198 2.291 19.977 1.00 94.31 86 GLN A O 1
ATOM 728 N N . TRP A 1 87 ? -0.733 4.187 19.215 1.00 91.88 87 TRP A N 1
ATOM 729 C CA . TRP A 1 87 ? -1.305 4.636 20.496 1.00 91.88 87 TRP A CA 1
ATOM 730 C C . TRP A 1 87 ? -2.840 4.568 20.538 1.00 91.88 87 TRP A C 1
ATOM 732 O O . TRP A 1 87 ? -3.469 5.227 21.364 1.00 91.88 87 TRP A O 1
ATOM 742 N N . ARG A 1 88 ? -3.465 3.826 19.615 1.00 88.56 88 ARG A N 1
ATOM 743 C CA . ARG A 1 88 ? -4.924 3.717 19.505 1.00 88.56 88 ARG A CA 1
ATOM 744 C C . ARG A 1 88 ? -5.415 2.407 20.113 1.00 88.56 88 ARG A C 1
ATOM 746 O O . ARG A 1 88 ? -5.145 1.333 19.583 1.00 88.56 88 ARG A O 1
ATOM 753 N N . ASP A 1 89 ? -6.217 2.502 21.165 1.00 84.31 89 ASP A N 1
ATOM 754 C CA . ASP A 1 89 ? -6.906 1.345 21.737 1.00 84.31 89 ASP A CA 1
ATOM 755 C C . ASP A 1 89 ? -8.228 1.068 21.005 1.00 84.31 89 ASP A C 1
ATOM 757 O O . ASP A 1 89 ? -8.971 1.988 20.665 1.00 84.31 89 ASP A O 1
ATOM 761 N N . GLY A 1 90 ? -8.553 -0.210 20.782 1.00 75.31 90 GLY A N 1
ATOM 762 C CA . GLY A 1 90 ? -9.895 -0.620 20.344 1.00 75.31 90 GLY A CA 1
ATOM 763 C C . GLY A 1 90 ? -10.330 -0.100 18.966 1.00 75.31 90 GLY A C 1
ATOM 764 O O . GLY A 1 90 ? -11.507 0.205 18.769 1.00 75.31 90 GLY A O 1
ATOM 765 N N . VAL A 1 91 ? -9.405 0.004 18.005 1.00 84.62 91 VAL A N 1
ATOM 766 C CA . VAL A 1 91 ? -9.710 0.493 16.650 1.00 84.62 91 VAL A CA 1
ATOM 767 C C . VAL A 1 91 ? -10.698 -0.437 15.943 1.00 84.62 91 VAL A C 1
ATOM 769 O O . VAL A 1 91 ? -10.389 -1.585 15.627 1.00 84.62 91 VAL A O 1
ATOM 772 N N . SER A 1 92 ? -11.896 0.083 15.683 1.00 86.69 92 SER A N 1
ATOM 773 C CA . SER A 1 92 ? -12.943 -0.614 14.936 1.00 86.69 92 SER A CA 1
ATOM 774 C C . SER A 1 92 ? -12.845 -0.330 13.435 1.00 86.69 92 SER A C 1
ATOM 776 O O . SER A 1 92 ? -12.299 0.693 13.012 1.00 86.69 92 SER A O 1
ATOM 778 N N . ALA A 1 93 ? -13.398 -1.233 12.620 1.00 87.31 93 ALA A N 1
ATOM 779 C CA . ALA A 1 93 ? -13.519 -1.026 11.179 1.00 87.31 93 ALA A CA 1
ATOM 780 C C . ALA A 1 93 ? -14.229 0.306 10.873 1.00 87.31 93 ALA A C 1
ATOM 782 O O . ALA A 1 93 ? -15.137 0.708 11.597 1.00 87.31 93 ALA A O 1
ATOM 783 N N . GLY A 1 94 ? -13.789 0.998 9.820 1.00 85.94 94 GLY A N 1
ATOM 784 C CA . GLY A 1 94 ? -14.319 2.315 9.448 1.00 85.94 94 GLY A CA 1
ATOM 785 C C . GLY A 1 94 ? -13.751 3.497 10.245 1.00 85.94 94 GLY A C 1
ATOM 786 O O . GLY A 1 94 ? -14.097 4.634 9.942 1.00 85.94 94 GLY A O 1
ATOM 787 N N . LEU A 1 95 ? -12.858 3.257 11.216 1.00 91.12 95 LEU A N 1
ATOM 788 C CA . LEU A 1 95 ? -12.178 4.297 12.005 1.00 91.12 95 LEU A CA 1
ATOM 789 C C . LEU A 1 95 ? -13.149 5.300 12.678 1.00 91.12 95 LEU A C 1
ATOM 791 O O . LEU A 1 95 ? -12.991 6.519 12.536 1.00 91.12 95 LEU A O 1
ATOM 795 N N . PRO A 1 96 ? -14.173 4.826 13.419 1.00 89.81 96 PRO A N 1
ATOM 796 C CA . PRO A 1 96 ? -15.108 5.717 14.096 1.00 89.81 96 PRO A CA 1
ATOM 797 C C . PRO A 1 96 ? -14.382 6.586 15.130 1.00 89.81 96 PRO A C 1
ATOM 799 O O . PRO A 1 96 ? -13.494 6.121 15.844 1.00 89.81 96 PRO A O 1
ATOM 802 N N . GLY A 1 97 ? -14.755 7.864 15.207 1.00 89.75 97 GLY A N 1
ATOM 803 C CA . GLY A 1 97 ? -14.138 8.830 16.123 1.00 89.75 97 GLY A CA 1
ATOM 804 C C . GLY A 1 97 ? -12.799 9.408 15.652 1.00 89.75 97 GLY A C 1
ATOM 805 O O . GLY A 1 97 ? -12.253 10.273 16.331 1.00 89.75 97 GLY A O 1
ATOM 806 N N . TRP A 1 98 ? -12.288 8.985 14.494 1.00 94.06 98 TRP A N 1
ATOM 807 C CA . TRP A 1 98 ? -11.143 9.633 13.858 1.00 94.06 98 TRP A CA 1
ATOM 808 C C . TRP A 1 98 ? -11.604 10.926 13.176 1.00 94.06 98 TRP A C 1
ATOM 810 O O . TRP A 1 98 ? -12.746 11.049 12.721 1.00 94.06 98 TRP A O 1
ATOM 820 N N . THR A 1 99 ? -10.728 11.914 13.113 1.00 95.94 99 THR A N 1
ATOM 821 C CA . THR A 1 99 ? -10.935 13.142 12.343 1.00 95.94 99 THR A CA 1
ATOM 822 C C . THR A 1 99 ? -10.725 12.876 10.854 1.00 95.94 99 THR A C 1
ATOM 824 O O . THR A 1 99 ? -10.129 11.871 10.469 1.00 95.94 99 THR A O 1
ATOM 827 N N . GLU A 1 100 ? -11.201 13.783 9.999 1.00 94.94 100 GLU A N 1
ATOM 828 C CA . GLU A 1 100 ? -11.002 13.637 8.551 1.00 94.94 100 GLU A CA 1
ATOM 829 C C . GLU A 1 100 ? -9.522 13.626 8.182 1.00 94.94 100 GLU A C 1
ATOM 831 O O . GLU A 1 100 ? -9.074 12.739 7.472 1.00 94.94 100 GLU A O 1
ATOM 836 N N . ARG A 1 101 ? -8.742 14.523 8.786 1.00 96.44 101 ARG A N 1
ATOM 837 C CA . ARG A 1 101 ? -7.296 14.595 8.581 1.00 96.44 101 ARG A CA 1
ATOM 838 C C . ARG A 1 101 ? -6.571 13.302 8.963 1.00 96.44 101 ARG A C 1
ATOM 840 O O . ARG A 1 101 ? -5.607 12.921 8.314 1.00 96.44 101 ARG A O 1
ATOM 847 N N . GLU A 1 102 ? -6.997 12.633 10.031 1.00 95.81 102 GLU A N 1
ATOM 848 C CA . GLU A 1 102 ? -6.396 11.352 10.421 1.00 95.81 102 GLU A CA 1
ATOM 849 C C . GLU A 1 102 ? -6.771 10.236 9.439 1.00 95.81 102 GLU A C 1
ATOM 851 O O . GLU A 1 102 ? -5.946 9.371 9.161 1.00 95.81 102 GLU A O 1
ATOM 856 N N . ARG A 1 103 ? -7.993 10.255 8.887 1.00 95.44 103 ARG A N 1
ATOM 857 C CA . ARG A 1 103 ? -8.394 9.325 7.820 1.00 95.44 103 ARG A CA 1
ATOM 858 C C . ARG A 1 103 ? -7.631 9.577 6.523 1.00 95.44 103 ARG A C 1
ATOM 860 O O . ARG A 1 103 ? -7.231 8.610 5.882 1.00 95.44 103 ARG A O 1
ATOM 867 N N . GLU A 1 104 ? -7.421 10.840 6.163 1.00 97.38 104 GLU A N 1
ATOM 868 C CA . GLU A 1 104 ? -6.593 11.240 5.022 1.00 97.38 104 GLU A CA 1
ATOM 869 C C . GLU A 1 104 ? -5.168 10.710 5.188 1.00 97.38 104 GLU A C 1
ATOM 871 O O . GLU A 1 104 ? -4.703 9.997 4.307 1.00 97.38 104 GLU A O 1
ATOM 876 N N . ALA A 1 105 ? -4.539 10.924 6.350 1.00 97.75 105 ALA A N 1
ATOM 877 C CA . ALA A 1 105 ? -3.200 10.404 6.638 1.00 97.75 105 ALA A CA 1
ATOM 878 C C . ALA A 1 105 ? -3.130 8.871 6.516 1.00 97.75 105 ALA A C 1
ATOM 880 O O . ALA A 1 105 ? -2.233 8.338 5.879 1.00 97.75 105 ALA A O 1
ATOM 881 N N . VAL A 1 106 ? -4.116 8.134 7.047 1.00 97.94 106 VAL A N 1
ATOM 882 C CA . VAL A 1 106 ? -4.176 6.671 6.846 1.00 97.94 106 VAL A CA 1
ATOM 883 C C . VAL A 1 106 ? -4.273 6.318 5.359 1.00 97.94 106 VAL A C 1
ATOM 885 O O . VAL A 1 106 ? -3.661 5.348 4.918 1.00 97.94 106 VAL A O 1
ATOM 888 N N . GLY A 1 107 ? -5.049 7.080 4.586 1.00 97.94 107 GLY A N 1
ATOM 889 C CA . GLY A 1 107 ? -5.166 6.909 3.141 1.00 97.94 107 GLY A CA 1
ATOM 890 C C . GLY A 1 107 ? -3.856 7.164 2.393 1.00 97.94 107 GLY A C 1
ATOM 891 O O . GLY A 1 107 ? -3.544 6.406 1.475 1.00 97.94 107 GLY A O 1
ATOM 892 N N . GLU A 1 108 ? -3.096 8.183 2.792 1.00 98.38 108 GLU A N 1
ATOM 893 C CA . GLU A 1 108 ? -1.772 8.515 2.249 1.00 98.38 108 GLU A CA 1
ATOM 894 C C . GLU A 1 108 ? -0.788 7.364 2.496 1.00 98.38 108 GLU A C 1
ATOM 896 O O . GLU A 1 108 ? -0.328 6.746 1.536 1.00 98.38 108 GLU A O 1
ATOM 901 N N . GLU A 1 109 ? -0.614 6.940 3.750 1.00 98.62 109 GLU A N 1
ATOM 902 C CA . GLU A 1 109 ? 0.336 5.874 4.098 1.00 98.62 109 GLU A CA 1
ATOM 903 C C . GLU A 1 109 ? -0.037 4.510 3.483 1.00 98.62 109 GLU A C 1
ATOM 905 O O . GLU A 1 109 ? 0.811 3.742 3.019 1.00 98.62 109 GLU A O 1
ATOM 910 N N . LEU A 1 110 ? -1.337 4.185 3.410 1.00 98.62 110 LEU A N 1
ATOM 911 C CA . LEU A 1 110 ? -1.804 2.995 2.686 1.00 98.62 110 LEU A CA 1
ATOM 912 C C . LEU A 1 110 ? -1.476 3.069 1.188 1.00 98.62 110 LEU A C 1
ATOM 914 O O . LEU A 1 110 ? -1.185 2.039 0.568 1.00 98.62 110 LEU A O 1
ATOM 918 N N . SER A 1 111 ? -1.549 4.266 0.604 1.00 98.38 111 SER A N 1
ATOM 919 C CA . SER A 1 111 ? -1.237 4.494 -0.806 1.00 98.38 111 SER A CA 1
ATOM 920 C C . SER A 1 111 ? 0.259 4.353 -1.065 1.00 98.38 111 SER A C 1
ATOM 922 O O . SER A 1 111 ? 0.629 3.680 -2.028 1.00 98.38 111 SER A O 1
ATOM 924 N N . ASP A 1 112 ? 1.114 4.879 -0.192 1.00 98.38 112 ASP A N 1
ATOM 925 C CA . ASP A 1 112 ? 2.568 4.773 -0.334 1.00 98.38 112 ASP A CA 1
ATOM 926 C C . ASP A 1 112 ? 3.044 3.317 -0.230 1.00 98.38 112 ASP A C 1
ATOM 928 O O . ASP A 1 112 ? 3.774 2.826 -1.105 1.00 98.38 112 ASP A O 1
ATOM 932 N N . VAL A 1 113 ? 2.506 2.549 0.726 1.00 98.62 113 VAL A N 1
ATOM 933 C CA . VAL A 1 113 ? 2.723 1.092 0.806 1.00 98.62 113 VAL A CA 1
ATOM 934 C C . VAL A 1 113 ? 2.334 0.395 -0.505 1.00 98.62 113 VAL A C 1
ATOM 936 O O . VAL A 1 113 ? 3.079 -0.449 -1.019 1.00 98.62 113 VAL A O 1
ATOM 939 N N . LEU A 1 114 ? 1.175 0.735 -1.079 1.00 98.62 114 LEU A N 1
ATOM 940 C CA . LEU A 1 114 ? 0.711 0.151 -2.338 1.00 98.62 114 LEU A CA 1
ATOM 941 C C . LEU A 1 114 ? 1.630 0.515 -3.513 1.00 98.62 114 LEU A C 1
ATOM 943 O O . LEU A 1 114 ? 1.997 -0.365 -4.298 1.00 98.62 114 LEU A O 1
ATOM 947 N N . ILE A 1 115 ? 2.020 1.785 -3.633 1.00 98.00 115 ILE A N 1
ATOM 948 C CA . ILE A 1 115 ? 2.860 2.297 -4.721 1.00 98.00 115 ILE A CA 1
ATOM 949 C C . ILE A 1 115 ? 4.224 1.606 -4.715 1.00 98.00 115 ILE A C 1
ATOM 951 O O . ILE A 1 115 ? 4.661 1.096 -5.758 1.00 98.00 115 ILE A O 1
ATOM 955 N N . TYR A 1 116 ? 4.885 1.504 -3.559 1.00 97.62 116 TYR A N 1
ATOM 956 C CA . TYR A 1 116 ? 6.170 0.811 -3.478 1.00 97.62 116 TYR A CA 1
ATOM 957 C C . TYR A 1 116 ? 6.041 -0.692 -3.708 1.00 97.62 116 TYR A C 1
ATOM 959 O O . TYR A 1 116 ? 6.904 -1.271 -4.372 1.00 97.62 116 TYR A O 1
ATOM 967 N N . LEU A 1 117 ? 4.964 -1.333 -3.245 1.00 98.50 117 LEU A N 1
ATOM 968 C CA . LEU A 1 117 ? 4.724 -2.752 -3.512 1.00 98.50 117 LEU A CA 1
ATOM 969 C C . LEU A 1 117 ? 4.557 -3.031 -5.014 1.00 98.50 117 LEU A C 1
ATOM 971 O O . LEU A 1 117 ? 5.180 -3.956 -5.544 1.00 98.50 117 LEU A O 1
ATOM 975 N N . VAL A 1 118 ? 3.747 -2.227 -5.709 1.00 98.19 118 VAL A N 1
ATOM 976 C CA . VAL A 1 118 ? 3.544 -2.331 -7.164 1.00 98.19 118 VAL A CA 1
ATOM 977 C C . VAL A 1 118 ? 4.854 -2.082 -7.908 1.00 98.19 118 VAL A C 1
ATOM 979 O O . VAL A 1 118 ? 5.214 -2.840 -8.813 1.00 98.19 118 VAL A O 1
ATOM 982 N N . THR A 1 119 ? 5.610 -1.066 -7.497 1.00 96.00 119 THR A N 1
ATOM 983 C CA . THR A 1 119 ? 6.900 -0.724 -8.109 1.00 96.00 119 THR A CA 1
ATOM 984 C C . THR A 1 119 ? 7.932 -1.827 -7.907 1.00 96.00 119 THR A C 1
ATOM 986 O O . THR A 1 119 ? 8.623 -2.208 -8.853 1.00 96.00 119 THR A O 1
ATOM 989 N N . LEU A 1 120 ? 8.006 -2.401 -6.704 1.00 97.25 120 LEU A N 1
ATOM 990 C CA . LEU A 1 120 ? 8.866 -3.539 -6.397 1.00 97.25 120 LEU A CA 1
ATOM 991 C C . LEU A 1 120 ? 8.495 -4.762 -7.242 1.00 97.25 120 LEU A C 1
ATOM 993 O O . LEU A 1 120 ? 9.377 -5.386 -7.830 1.00 97.25 120 LEU A O 1
ATOM 997 N N . ALA A 1 121 ? 7.205 -5.085 -7.358 1.00 98.00 121 ALA A N 1
ATOM 998 C CA . ALA A 1 121 ? 6.750 -6.188 -8.200 1.00 98.00 121 ALA A CA 1
ATOM 999 C C . ALA A 1 121 ? 7.118 -5.968 -9.675 1.00 98.00 121 ALA A C 1
ATOM 1001 O O . ALA A 1 121 ? 7.644 -6.881 -10.317 1.00 98.00 121 ALA A O 1
ATOM 1002 N N . SER A 1 122 ? 6.930 -4.747 -10.187 1.00 96.44 122 SER A N 1
ATOM 1003 C CA . SER A 1 122 ? 7.347 -4.374 -11.540 1.00 96.44 122 SER A CA 1
ATOM 1004 C C . SER A 1 122 ? 8.856 -4.504 -11.730 1.00 96.44 122 SER A C 1
ATOM 1006 O O . SER A 1 122 ? 9.281 -5.014 -12.759 1.00 96.44 122 SER A O 1
ATOM 1008 N N . CYS A 1 123 ? 9.668 -4.074 -10.762 1.00 94.75 123 CYS A N 1
ATOM 1009 C CA . CYS A 1 123 ? 11.129 -4.187 -10.803 1.00 94.75 123 CYS A CA 1
ATOM 1010 C C . CYS A 1 123 ? 11.590 -5.657 -10.827 1.00 94.75 123 CYS A C 1
ATOM 1012 O O . CYS A 1 123 ? 12.544 -6.009 -11.515 1.00 94.75 123 CYS A O 1
ATOM 1014 N N . CYS A 1 124 ? 10.865 -6.533 -10.130 1.00 96.62 124 CYS A N 1
ATOM 1015 C CA . CYS A 1 124 ? 11.114 -7.974 -10.095 1.00 96.62 124 CYS A CA 1
ATOM 1016 C C . CYS A 1 124 ? 10.484 -8.750 -11.269 1.00 96.62 124 CYS A C 1
ATOM 1018 O O . CYS A 1 124 ? 10.591 -9.976 -11.298 1.00 96.62 124 CYS A O 1
ATOM 1020 N N . HIS A 1 125 ? 9.813 -8.072 -12.210 1.00 96.81 125 HIS A N 1
ATOM 1021 C CA . HIS A 1 125 ? 9.052 -8.682 -13.310 1.00 96.81 125 HIS A CA 1
ATOM 1022 C C . HIS A 1 125 ? 7.995 -9.699 -12.835 1.00 96.81 125 HIS A C 1
ATOM 1024 O O . HIS A 1 125 ? 7.811 -10.766 -13.425 1.00 96.81 125 HIS A O 1
ATOM 1030 N N . ILE A 1 126 ? 7.294 -9.372 -11.750 1.00 98.38 126 ILE A N 1
ATOM 1031 C CA . ILE A 1 126 ? 6.220 -10.192 -11.190 1.00 98.38 126 ILE A CA 1
ATOM 1032 C C . ILE A 1 126 ? 4.874 -9.583 -11.581 1.00 98.38 126 ILE A C 1
ATOM 1034 O O . ILE A 1 126 ? 4.563 -8.455 -11.207 1.00 98.38 126 ILE A O 1
ATOM 1038 N N . ASP A 1 127 ? 4.041 -10.368 -12.265 1.00 98.38 127 ASP A N 1
ATOM 1039 C CA . ASP A 1 127 ? 2.621 -10.057 -12.451 1.00 98.38 127 ASP A CA 1
ATOM 1040 C C . ASP A 1 127 ? 1.900 -10.170 -11.098 1.00 98.38 127 ASP A C 1
ATOM 1042 O O . ASP A 1 127 ? 1.517 -11.261 -10.654 1.00 98.38 127 ASP A O 1
ATOM 1046 N N . LEU A 1 128 ? 1.801 -9.031 -10.408 1.00 98.38 128 LEU A N 1
ATOM 1047 C CA . LEU A 1 128 ? 1.261 -8.931 -9.058 1.00 98.38 128 LEU A CA 1
ATOM 1048 C C . LEU A 1 128 ? -0.229 -9.314 -8.974 1.00 98.38 128 LEU A C 1
ATOM 1050 O O . LEU A 1 128 ? -0.546 -10.127 -8.098 1.00 98.38 128 LEU A O 1
ATOM 1054 N N . PRO A 1 129 ? -1.135 -8.839 -9.863 1.00 98.25 129 PRO A N 1
ATOM 1055 C CA . PRO A 1 129 ? -2.525 -9.303 -9.880 1.00 98.25 129 PRO A CA 1
ATOM 1056 C C . PRO A 1 129 ? -2.644 -10.830 -9.966 1.00 98.25 129 PRO A C 1
ATOM 1058 O O . PRO A 1 129 ? -3.338 -11.455 -9.158 1.00 98.25 129 PRO A O 1
ATOM 1061 N N . GLN A 1 130 ? -1.922 -11.461 -10.900 1.00 98.31 130 GLN A N 1
ATOM 1062 C CA . GLN A 1 130 ? -1.982 -12.914 -11.067 1.00 98.31 130 GLN A CA 1
ATOM 1063 C C . GLN A 1 130 ? -1.321 -13.656 -9.898 1.00 98.31 130 GLN A C 1
ATOM 1065 O O . GLN A 1 130 ? -1.798 -14.716 -9.482 1.00 98.31 130 GLN A O 1
ATOM 1070 N N . ALA A 1 131 ? -0.236 -13.120 -9.332 1.00 98.00 131 ALA A N 1
ATOM 1071 C CA . ALA A 1 131 ? 0.402 -13.685 -8.145 1.00 98.00 131 ALA A CA 1
ATOM 1072 C C . ALA A 1 131 ? -0.536 -13.672 -6.929 1.00 98.00 131 ALA A C 1
ATOM 1074 O O . ALA A 1 131 ? -0.644 -14.690 -6.237 1.00 98.00 131 ALA A O 1
ATOM 1075 N N . ALA A 1 132 ? -1.260 -12.572 -6.708 1.00 96.75 132 ALA A N 1
ATOM 1076 C CA . ALA A 1 132 ? -2.256 -12.456 -5.648 1.00 96.75 132 ALA A CA 1
ATOM 1077 C C . ALA A 1 132 ? -3.418 -13.443 -5.853 1.00 96.75 132 ALA A C 1
ATOM 1079 O O . ALA A 1 132 ? -3.764 -14.178 -4.926 1.00 96.75 132 ALA A O 1
ATOM 1080 N N . ALA A 1 133 ? -3.953 -13.548 -7.076 1.00 95.75 133 ALA A N 1
ATOM 1081 C CA . ALA A 1 133 ? -5.021 -14.495 -7.407 1.00 95.75 133 ALA A CA 1
ATOM 1082 C C . ALA A 1 133 ? -4.609 -15.955 -7.136 1.00 95.75 133 ALA A C 1
ATOM 1084 O O . ALA A 1 133 ? -5.324 -16.699 -6.456 1.00 95.75 133 ALA A O 1
ATOM 1085 N N . ARG A 1 134 ? -3.408 -16.358 -7.579 1.00 96.44 134 ARG A N 1
ATOM 1086 C CA . ARG A 1 134 ? -2.847 -17.686 -7.268 1.00 96.44 134 ARG A CA 1
ATOM 1087 C C . ARG A 1 134 ? -2.690 -17.894 -5.764 1.00 96.44 134 ARG A C 1
ATOM 1089 O O . ARG A 1 134 ? -3.034 -18.958 -5.249 1.00 96.44 134 ARG A O 1
ATOM 1096 N N . LYS A 1 135 ? -2.189 -16.888 -5.039 1.00 92.94 135 LYS A N 1
ATOM 1097 C CA . LYS A 1 135 ? -1.993 -16.983 -3.589 1.00 92.94 135 LYS A CA 1
ATOM 1098 C C . LYS A 1 135 ? -3.314 -17.134 -2.835 1.00 92.94 135 LYS A C 1
ATOM 1100 O O . LYS A 1 135 ? -3.363 -17.903 -1.874 1.00 92.94 135 LYS A O 1
ATOM 1105 N N . MET A 1 136 ? -4.375 -16.469 -3.287 1.00 92.25 136 MET A N 1
ATOM 1106 C CA . MET A 1 136 ? -5.717 -16.629 -2.729 1.00 92.25 136 MET A CA 1
ATOM 1107 C C . MET A 1 136 ? -6.263 -18.039 -2.944 1.00 92.25 136 MET A C 1
ATOM 1109 O O . MET A 1 136 ? -6.724 -18.644 -1.980 1.00 92.25 136 MET A O 1
ATOM 1113 N N . ALA A 1 137 ? -6.109 -18.619 -4.139 1.00 90.94 137 ALA A N 1
ATOM 1114 C CA . ALA A 1 137 ? -6.499 -20.010 -4.388 1.00 90.94 137 ALA A CA 1
ATOM 1115 C C . ALA A 1 137 ? -5.783 -20.995 -3.440 1.00 90.94 137 ALA A C 1
ATOM 1117 O O . ALA A 1 137 ? -6.411 -21.898 -2.886 1.00 90.94 137 ALA A O 1
ATOM 1118 N N . ILE A 1 138 ? -4.487 -20.776 -3.179 1.00 88.38 138 ILE A N 1
ATOM 1119 C CA . ILE A 1 138 ? -3.713 -21.556 -2.198 1.00 88.38 138 ILE A CA 1
ATOM 1120 C C . ILE A 1 138 ? -4.254 -21.348 -0.773 1.00 88.38 138 ILE A C 1
ATOM 1122 O O . ILE A 1 138 ? -4.381 -22.304 -0.008 1.00 88.38 138 ILE A O 1
ATOM 1126 N N . ASN A 1 139 ? -4.577 -20.110 -0.392 1.00 85.06 139 ASN A N 1
ATOM 1127 C CA . ASN A 1 139 ? -5.112 -19.810 0.937 1.00 85.06 139 ASN A CA 1
ATOM 1128 C C . ASN A 1 139 ? -6.487 -20.460 1.158 1.00 85.06 139 ASN A C 1
ATOM 1130 O O . ASN A 1 139 ? -6.708 -21.014 2.231 1.00 85.06 139 ASN A O 1
ATOM 1134 N N . CYS A 1 140 ? -7.368 -20.470 0.153 1.00 86.25 140 CYS A N 1
ATOM 1135 C CA . CYS A 1 140 ? -8.666 -21.150 0.212 1.00 86.25 140 CYS A CA 1
ATOM 1136 C C . CYS A 1 140 ? -8.527 -22.658 0.475 1.00 86.25 140 CYS A C 1
ATOM 1138 O O . CYS A 1 140 ? -9.322 -23.230 1.214 1.00 86.25 140 CYS A O 1
ATOM 1140 N N . GLN A 1 141 ? -7.501 -23.301 -0.093 1.00 80.50 141 GLN A N 1
ATOM 1141 C CA . GLN A 1 141 ? -7.208 -24.717 0.165 1.00 80.50 141 GLN A CA 1
ATOM 1142 C C . GLN A 1 141 ? -6.647 -24.937 1.574 1.00 80.50 141 GLN A C 1
ATOM 1144 O O . GLN A 1 141 ? -6.988 -25.918 2.230 1.00 80.50 141 GLN A O 1
ATOM 1149 N N . LYS A 1 142 ? -5.798 -24.019 2.055 1.00 78.44 142 LYS A N 1
ATOM 1150 C CA . LYS A 1 142 ? -5.193 -24.097 3.393 1.00 7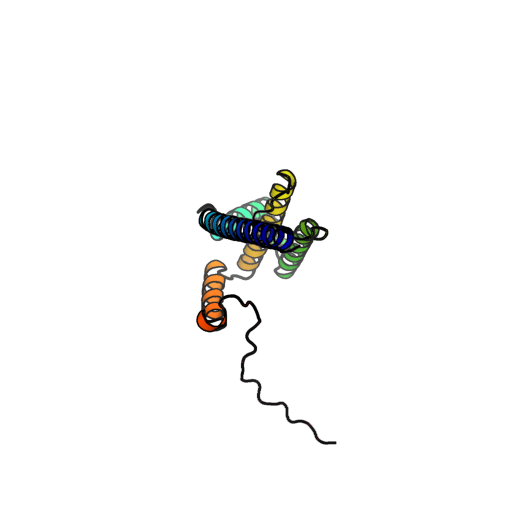8.44 142 LYS A CA 1
ATOM 1151 C C . LYS A 1 142 ? -6.190 -23.809 4.523 1.00 78.44 142 LYS A C 1
ATOM 1153 O O . LYS A 1 142 ? -6.008 -24.323 5.623 1.00 78.44 142 LYS A O 1
ATOM 1158 N N . TYR A 1 143 ? -7.223 -23.012 4.255 1.00 73.81 143 TYR A N 1
ATOM 1159 C CA . TYR A 1 143 ? -8.261 -22.636 5.216 1.00 73.81 143 TYR A CA 1
ATOM 1160 C C . TYR A 1 143 ? -9.669 -22.909 4.654 1.00 73.81 143 TYR A C 1
ATOM 1162 O O . TYR A 1 143 ? -10.374 -21.971 4.275 1.00 73.81 143 TYR A O 1
ATOM 1170 N N . PRO A 1 144 ? -10.107 -24.182 4.595 1.00 75.94 144 PRO A N 1
ATOM 1171 C CA . PRO A 1 144 ? -11.457 -24.520 4.156 1.00 75.94 144 PRO A CA 1
ATOM 1172 C C . PRO A 1 144 ? -12.525 -23.851 5.030 1.00 75.94 144 PRO A C 1
ATOM 1174 O O . PRO A 1 144 ? -12.394 -23.801 6.254 1.00 75.94 144 PRO A O 1
ATOM 1177 N N . VAL A 1 145 ? -13.628 -23.409 4.416 1.00 73.56 145 VAL A N 1
ATOM 1178 C CA . VAL A 1 145 ? -14.740 -22.714 5.103 1.00 73.56 145 VAL A CA 1
ATOM 1179 C C . VAL A 1 145 ? -15.264 -23.511 6.301 1.00 73.56 145 VAL A C 1
ATOM 1181 O O . VAL A 1 145 ? -15.542 -22.942 7.351 1.00 73.56 145 VAL A O 1
ATOM 1184 N N . GLN A 1 146 ? -15.344 -24.836 6.171 1.00 64.56 146 GLN A N 1
ATOM 1185 C CA . GLN A 1 146 ? -15.852 -25.728 7.217 1.00 64.56 146 GLN A CA 1
ATOM 1186 C C . GLN A 1 146 ? -14.965 -25.759 8.476 1.00 64.56 146 GLN A C 1
ATOM 1188 O O . GLN A 1 146 ? -15.469 -26.041 9.557 1.00 64.56 146 GLN A O 1
ATOM 1193 N N . SER A 1 147 ? -13.671 -25.444 8.353 1.00 58.88 147 SER A N 1
ATOM 1194 C CA . SER A 1 147 ? -12.696 -25.466 9.455 1.00 58.88 147 SER A CA 1
ATOM 1195 C C . SER A 1 147 ? -12.188 -24.083 9.880 1.00 58.88 147 SER A C 1
ATOM 1197 O O . SER A 1 147 ? -11.532 -23.977 10.911 1.00 58.88 147 SER A O 1
ATOM 1199 N N . ALA A 1 148 ? -12.457 -23.034 9.095 1.00 57.25 148 ALA A N 1
ATOM 1200 C CA . ALA A 1 148 ? -11.953 -21.674 9.325 1.00 57.25 148 ALA A CA 1
ATOM 1201 C C . ALA A 1 148 ? -13.054 -20.637 9.633 1.00 57.25 148 ALA A C 1
ATOM 1203 O O . ALA A 1 148 ? -12.7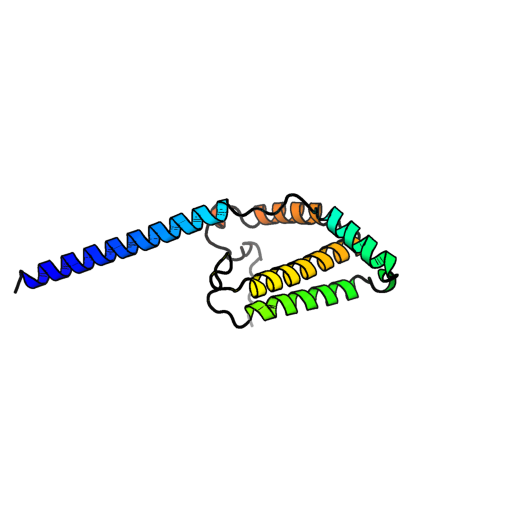51 -19.475 9.909 1.00 57.25 148 ALA A O 1
ATOM 1204 N N . ARG A 1 149 ? -14.339 -21.023 9.612 1.00 51.06 149 ARG A N 1
ATOM 1205 C CA . ARG A 1 149 ? -15.445 -20.118 9.967 1.00 51.06 149 ARG A CA 1
ATOM 1206 C C . ARG A 1 149 ? -15.317 -19.680 11.432 1.00 51.06 149 ARG A C 1
ATOM 1208 O O . ARG A 1 149 ? -15.429 -20.500 12.336 1.00 51.06 149 ARG A O 1
ATOM 1215 N N . GLY A 1 150 ? -15.071 -18.388 11.656 1.00 56.06 150 GLY A N 1
ATOM 1216 C CA . GLY A 1 150 ? -14.939 -17.797 12.995 1.00 56.06 150 GLY A CA 1
ATOM 1217 C C . GLY A 1 150 ? -13.586 -18.018 13.685 1.00 56.06 150 GLY A C 1
ATOM 1218 O O . GLY A 1 150 ? -13.447 -17.670 14.854 1.00 56.06 150 GLY A O 1
ATOM 1219 N N . SER A 1 151 ? -12.574 -18.575 13.004 1.00 49.44 151 SER A N 1
ATOM 1220 C CA . SER A 1 151 ? -11.243 -18.763 13.594 1.00 49.44 151 SER A CA 1
ATOM 1221 C C . SER A 1 151 ? -10.121 -18.544 12.580 1.00 49.44 151 SER A C 1
ATOM 1223 O O . SER A 1 151 ? -9.975 -19.300 11.625 1.00 49.44 151 SER A O 1
ATOM 1225 N N . ALA A 1 152 ? -9.273 -17.542 12.835 1.00 52.91 152 ALA A N 1
ATOM 1226 C CA . ALA A 1 152 ? -8.031 -17.297 12.096 1.00 52.91 152 ALA A CA 1
ATOM 1227 C C . ALA A 1 152 ? -6.826 -18.058 12.689 1.00 52.91 152 ALA A C 1
ATOM 1229 O O . ALA A 1 152 ? -5.672 -17.709 12.420 1.00 52.91 152 ALA A O 1
ATOM 1230 N N . ARG A 1 153 ? -7.058 -19.083 13.530 1.00 51.81 153 ARG A N 1
ATOM 1231 C CA . ARG A 1 153 ? -5.961 -19.922 14.033 1.00 51.81 153 ARG A CA 1
ATOM 1232 C C . ARG A 1 153 ? -5.243 -20.522 12.827 1.00 51.81 153 ARG A C 1
ATOM 1234 O O . ARG A 1 153 ? -5.861 -21.175 11.988 1.00 51.81 153 ARG A O 1
ATOM 1241 N N . LYS A 1 154 ? -3.928 -20.285 12.734 1.00 44.22 154 LYS A N 1
ATOM 1242 C CA . LYS A 1 154 ? -3.075 -20.924 11.726 1.00 44.22 154 LYS A CA 1
ATOM 1243 C C . LYS A 1 154 ? -3.336 -22.428 11.789 1.00 44.22 154 LYS A C 1
ATOM 1245 O O . LYS A 1 154 ? -3.097 -23.038 12.827 1.00 44.22 154 LYS A O 1
ATOM 1250 N N . TYR A 1 155 ? -3.815 -23.012 10.694 1.00 45.22 155 TYR A N 1
ATOM 1251 C CA . TYR A 1 155 ? -3.900 -24.458 10.566 1.00 45.22 155 TYR A CA 1
ATOM 1252 C C . TYR A 1 155 ? -2.466 -24.999 10.586 1.00 45.22 155 TYR A C 1
ATOM 1254 O O . TYR A 1 155 ? -1.705 -24.820 9.627 1.00 45.22 155 TYR A O 1
ATOM 1262 N N . THR A 1 156 ? -2.058 -25.580 11.712 1.00 44.78 156 THR A N 1
ATOM 1263 C CA . THR A 1 156 ? -0.887 -26.449 11.798 1.00 44.78 156 THR A CA 1
ATOM 1264 C C . THR A 1 156 ? -1.257 -27.729 11.067 1.00 44.78 156 THR A C 1
ATOM 1266 O O . THR A 1 156 ? -2.175 -28.435 11.476 1.00 44.78 156 THR A O 1
ATOM 1269 N N . ALA A 1 157 ? -0.591 -28.005 9.947 1.00 37.22 157 ALA A N 1
ATOM 1270 C CA . ALA A 1 157 ? -0.808 -29.245 9.217 1.00 37.22 157 ALA A CA 1
ATOM 1271 C C . ALA A 1 157 ? -0.610 -30.451 10.161 1.00 37.22 157 ALA A C 1
ATOM 1273 O O . ALA A 1 157 ? 0.429 -30.515 10.824 1.00 37.22 157 ALA A O 1
ATOM 1274 N N . PRO A 1 158 ? -1.535 -31.425 10.218 1.00 44.50 158 PRO A N 1
ATOM 1275 C CA . PRO A 1 158 ? -1.271 -32.705 10.855 1.00 44.50 158 PRO A CA 1
ATOM 1276 C C . PRO A 1 158 ? -0.438 -33.545 9.882 1.00 44.50 158 PRO A C 1
ATOM 1278 O O . PRO A 1 158 ? -0.985 -34.397 9.198 1.00 44.50 158 PRO A O 1
ATOM 1281 N N . ASN A 1 159 ? 0.850 -33.222 9.714 1.00 42.88 159 ASN A N 1
ATOM 1282 C CA . ASN A 1 159 ? 1.824 -34.112 9.061 1.00 42.88 159 ASN A CA 1
ATOM 1283 C C . ASN A 1 159 ? 3.288 -33.665 9.234 1.00 42.88 159 ASN A C 1
ATOM 1285 O O . ASN A 1 159 ? 4.106 -33.810 8.327 1.00 42.88 159 ASN A O 1
ATOM 1289 N N . SER A 1 160 ? 3.651 -33.166 10.416 1.00 39.75 160 SER A N 1
ATOM 1290 C CA . SER A 1 160 ? 5.034 -33.354 10.864 1.00 39.75 160 SER A CA 1
ATOM 1291 C C . SER A 1 160 ? 5.098 -34.719 11.552 1.00 39.75 160 SER A C 1
ATOM 1293 O O . SER A 1 160 ? 4.331 -34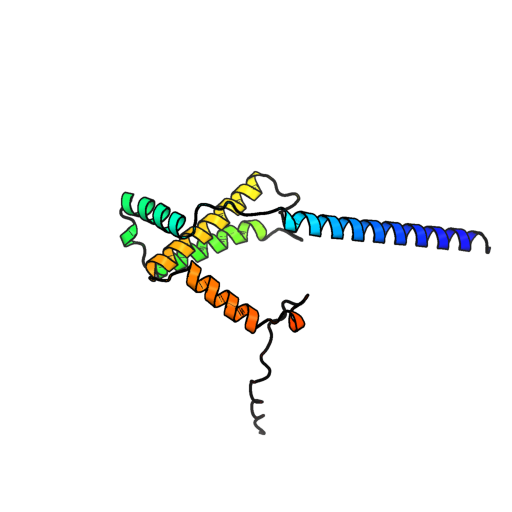.926 12.497 1.00 39.75 160 SER A O 1
ATOM 1295 N N . PRO A 1 161 ? 5.942 -35.667 11.098 1.00 42.00 161 PRO A N 1
ATOM 1296 C CA . PRO A 1 161 ? 6.159 -36.899 11.844 1.00 42.00 161 PRO A CA 1
ATOM 1297 C C . PRO A 1 161 ? 6.663 -36.540 13.251 1.00 42.00 161 PRO A C 1
ATOM 1299 O O . PRO A 1 161 ? 7.373 -35.538 13.393 1.00 42.00 161 PRO A O 1
ATOM 1302 N N . PRO A 1 162 ? 6.288 -37.305 14.293 1.00 43.59 162 PRO A N 1
ATOM 1303 C CA . PRO A 1 162 ? 6.794 -37.056 15.633 1.00 43.59 162 PRO A CA 1
ATOM 1304 C C . PRO A 1 162 ? 8.321 -37.103 15.588 1.00 43.59 162 PRO A C 1
ATOM 1306 O O . PRO A 1 162 ? 8.911 -38.082 15.127 1.00 43.59 162 PRO A O 1
ATOM 1309 N N . THR A 1 163 ? 8.955 -36.021 16.034 1.00 48.44 163 THR A N 1
ATOM 1310 C CA . THR A 1 163 ? 10.389 -35.993 16.300 1.00 48.44 163 THR A CA 1
ATOM 1311 C C . THR A 1 163 ? 10.687 -37.144 17.262 1.00 48.44 163 THR A C 1
ATOM 1313 O O . THR A 1 163 ? 10.024 -37.221 18.301 1.00 48.44 163 THR A O 1
ATOM 1316 N N . PRO A 1 164 ? 11.615 -38.064 16.944 1.00 47.81 164 PRO A N 1
ATOM 1317 C CA . PRO A 1 164 ? 11.981 -39.110 17.883 1.00 47.81 164 PRO A CA 1
ATOM 1318 C C . PRO A 1 164 ? 12.526 -38.439 19.144 1.00 47.81 164 PRO A C 1
ATOM 1320 O O . PRO A 1 164 ? 13.476 -37.661 19.089 1.00 47.81 164 PRO A O 1
ATOM 1323 N N . THR A 1 165 ? 11.868 -38.694 20.271 1.00 54.47 165 THR A N 1
ATOM 1324 C CA . THR A 1 165 ? 12.393 -38.376 21.594 1.00 54.47 165 THR A CA 1
ATOM 1325 C C . THR A 1 165 ? 13.668 -39.180 21.777 1.00 54.47 165 THR A C 1
ATOM 1327 O O . THR A 1 165 ? 13.608 -40.409 21.839 1.00 54.47 165 THR A O 1
ATOM 1330 N N . ASP A 1 166 ? 14.801 -38.489 21.808 1.00 40.78 166 ASP A N 1
ATOM 1331 C CA . ASP A 1 166 ? 16.098 -39.079 22.110 1.00 40.78 166 ASP A CA 1
ATOM 1332 C C . ASP A 1 166 ? 16.097 -39.526 23.583 1.00 40.78 166 ASP A C 1
ATOM 1334 O O . ASP A 1 166 ? 15.815 -38.700 24.459 1.00 40.78 166 ASP A O 1
ATOM 1338 N N . PRO A 1 167 ? 16.329 -40.812 23.897 1.00 59.12 167 PRO A N 1
ATOM 1339 C CA . PRO A 1 167 ? 16.485 -41.258 25.264 1.00 59.12 167 PRO A CA 1
ATOM 1340 C C . PRO A 1 167 ? 17.975 -41.264 25.604 1.00 59.12 167 PRO A C 1
ATOM 1342 O O . PRO A 1 167 ? 18.657 -42.255 25.347 1.00 59.12 167 PRO A O 1
ATOM 1345 N N . THR A 1 168 ? 18.493 -40.196 26.209 1.00 44.31 168 THR A N 1
ATOM 1346 C CA . THR A 1 168 ? 19.572 -40.311 27.209 1.00 44.31 168 THR A CA 1
ATOM 1347 C C . THR A 1 168 ? 19.643 -39.085 28.105 1.00 44.31 168 THR A C 1
ATOM 1349 O O . THR A 1 168 ? 19.609 -37.955 27.573 1.00 44.31 168 THR A O 1
#

Organism: Callorhinchus milii (NCBI:txid7868)

Foldseek 3Di:
DVVVVVVVVVVVVVVVVVVVVVVVVVVVVVVVVVVPDDDDPDDDLVNLLVVVVVVCVVVVNVVVPDLVSLVVQLVVLVVQLCVLCVPDPPQDPPRPPDDPVSVVSNVVSVVSNSSSVSSSCVNVVHPPVVVVVVVVVVVCVQAPCVRPVPHPPRPPDPDDDPDPDDDD

Radius of gyration: 25.52 Å; chains: 1; bounding box: 64×56×68 Å

Sequence (168 aa):
EGERERENVEGERENAEGERERETAEGDERLRDTERFKFSPEPSLEDIRRLHAEFTDEREWRRFHQPRSLLLALVGEVGELSELFQWRDGVSAGLPGWTEREREAVGEELSDVLIYLVTLASCCHIDLPQAAARKMAINCQKYPVQSARGSARKYTAPNSPPTPTDPT

InterPro domains:
  IPR025984 dCTP pyrophosphatase 1 [PF12643] (77-156)
  IPR025984 dCTP pyrophosphatase 1 [cd11537] (49-139)
  IPR052555 dCTP Pyrophosphatase [PTHR46523] (22-157)